Protein AF-A0A960RXA4-F1 (afdb_monomer)

Mean predicted aligned error: 12.66 Å

Structure (mmCIF, N/CA/C/O backbone):
data_AF-A0A960RXA4-F1
#
_entry.id   AF-A0A960RXA4-F1
#
loop_
_atom_site.group_PDB
_atom_site.id
_atom_site.type_symbol
_atom_site.label_atom_id
_atom_site.label_alt_id
_atom_site.label_comp_id
_atom_site.label_asym_id
_atom_site.label_entity_id
_atom_site.label_seq_id
_atom_site.pdbx_PDB_ins_code
_atom_site.Cartn_x
_atom_site.Cartn_y
_atom_site.Cartn_z
_atom_site.occupancy
_atom_site.B_iso_or_equiv
_atom_site.auth_seq_id
_atom_site.auth_comp_id
_atom_site.auth_asym_id
_atom_site.auth_atom_id
_atom_site.pdbx_PDB_model_num
ATOM 1 N N . MET A 1 1 ? 9.637 2.263 -38.085 1.00 44.25 1 MET A N 1
ATOM 2 C CA . MET A 1 1 ? 8.757 1.628 -37.076 1.00 44.25 1 MET A CA 1
ATOM 3 C C . MET A 1 1 ? 9.471 0.553 -36.230 1.00 44.25 1 MET A C 1
ATOM 5 O O . MET A 1 1 ? 8.813 -0.357 -35.762 1.00 44.25 1 MET A O 1
ATOM 9 N N . PHE A 1 2 ? 10.786 0.645 -35.962 1.00 44.25 2 PHE A N 1
ATOM 10 C CA . PHE A 1 2 ? 11.520 -0.397 -35.203 1.00 44.25 2 PHE A CA 1
ATOM 11 C C . PHE A 1 2 ? 12.153 0.087 -33.880 1.00 44.25 2 PHE A C 1
ATOM 13 O O . PHE A 1 2 ? 12.801 -0.691 -33.189 1.00 44.25 2 PHE A O 1
ATOM 20 N N . PHE A 1 3 ? 11.960 1.355 -33.499 1.00 48.78 3 PHE A N 1
ATOM 21 C CA . PHE A 1 3 ? 12.598 1.945 -32.310 1.00 48.78 3 PHE A CA 1
ATOM 22 C C . PHE A 1 3 ? 11.731 1.911 -31.037 1.00 48.78 3 PHE A C 1
ATOM 24 O O . PHE A 1 3 ? 12.267 2.047 -29.941 1.00 48.78 3 PHE A O 1
ATOM 31 N N . GLU A 1 4 ? 10.418 1.675 -31.148 1.00 53.00 4 GLU A N 1
ATOM 32 C CA . GLU A 1 4 ? 9.497 1.614 -29.993 1.00 53.00 4 GLU A CA 1
ATOM 33 C C . GLU A 1 4 ? 9.660 0.339 -29.149 1.00 53.00 4 GLU A C 1
ATOM 35 O O . GLU A 1 4 ? 9.217 0.275 -28.004 1.00 53.00 4 GLU A O 1
ATOM 40 N N . SER A 1 5 ? 10.332 -0.680 -29.682 1.00 58.47 5 SER A N 1
ATOM 41 C CA . SER A 1 5 ? 10.583 -1.956 -29.009 1.00 58.47 5 SER A CA 1
ATOM 42 C C . SER A 1 5 ? 11.975 -2.066 -28.378 1.00 58.47 5 SER A C 1
ATOM 44 O O . SER A 1 5 ? 12.268 -3.099 -27.775 1.00 58.47 5 SER A O 1
ATOM 46 N N . SER A 1 6 ? 12.826 -1.032 -28.484 1.00 71.81 6 SER A N 1
ATOM 47 C CA . SER A 1 6 ? 14.159 -1.048 -27.864 1.00 71.81 6 SER A CA 1
ATOM 48 C C . SER A 1 6 ? 14.044 -1.153 -26.331 1.00 71.81 6 SER A C 1
ATOM 50 O O . SER A 1 6 ? 13.244 -0.425 -25.730 1.00 71.81 6 SER A O 1
ATOM 52 N N . PRO A 1 7 ? 14.842 -2.012 -25.666 1.00 69.25 7 PRO A N 1
ATOM 53 C CA . PRO A 1 7 ? 14.868 -2.122 -24.205 1.00 69.25 7 PRO A CA 1
ATOM 54 C C . PRO A 1 7 ? 15.066 -0.774 -23.501 1.00 69.25 7 PRO A C 1
ATOM 56 O O . PRO A 1 7 ? 14.444 -0.510 -22.476 1.00 69.25 7 PRO A O 1
ATOM 59 N N . GLU A 1 8 ? 15.869 0.115 -24.085 1.00 75.06 8 GLU A N 1
ATOM 60 C CA . GLU A 1 8 ? 16.158 1.453 -23.556 1.00 75.06 8 GLU A CA 1
ATOM 61 C C . GLU A 1 8 ? 14.921 2.360 -23.557 1.00 75.06 8 GLU A C 1
ATOM 63 O O . GLU A 1 8 ? 14.697 3.132 -22.623 1.00 75.06 8 GLU A O 1
ATOM 68 N N . PHE A 1 9 ? 14.075 2.233 -24.582 1.00 77.00 9 PHE A N 1
ATOM 69 C CA . PHE A 1 9 ? 12.813 2.960 -24.667 1.00 77.00 9 PHE A CA 1
ATOM 70 C C . PHE A 1 9 ? 11.814 2.460 -23.616 1.00 77.00 9 PHE A C 1
ATOM 72 O O . PHE A 1 9 ? 11.187 3.269 -22.930 1.00 77.00 9 PHE A O 1
ATOM 79 N N . LYS A 1 10 ? 11.727 1.136 -23.415 1.00 76.38 10 LYS A N 1
ATOM 80 C CA . LYS A 1 10 ? 10.891 0.533 -22.362 1.00 76.38 10 LYS A CA 1
ATOM 81 C C . LYS A 1 10 ? 11.339 0.949 -20.959 1.00 76.38 10 LYS A C 1
ATOM 83 O O . LYS A 1 10 ? 10.491 1.260 -20.129 1.00 76.38 10 LYS A O 1
ATOM 88 N N . ILE A 1 11 ? 12.648 1.015 -20.706 1.00 79.19 11 ILE A N 1
ATOM 89 C CA . ILE A 1 11 ? 13.197 1.488 -19.424 1.00 79.19 11 ILE A CA 1
ATOM 90 C C . ILE A 1 11 ? 12.768 2.935 -19.164 1.00 79.19 11 ILE A C 1
ATOM 92 O O . ILE A 1 11 ? 12.184 3.212 -18.120 1.00 79.19 11 ILE A O 1
ATOM 96 N N . ARG A 1 12 ? 12.946 3.841 -20.136 1.00 81.00 12 ARG A N 1
ATOM 97 C CA . ARG A 1 12 ? 12.522 5.246 -19.993 1.00 81.00 12 ARG A CA 1
ATOM 98 C C . ARG A 1 12 ? 11.013 5.395 -19.782 1.00 81.00 12 ARG A C 1
ATOM 100 O O . ARG A 1 12 ? 10.582 6.233 -18.990 1.00 81.00 12 ARG A O 1
ATOM 107 N N . GLN A 1 13 ? 10.195 4.593 -20.468 1.00 81.44 13 GLN A N 1
ATOM 108 C CA . GLN A 1 13 ? 8.746 4.586 -20.244 1.00 81.44 13 GLN A CA 1
ATOM 109 C C . GLN A 1 13 ? 8.381 4.095 -18.839 1.00 81.44 13 GLN A C 1
ATOM 111 O O . GLN A 1 13 ? 7.514 4.690 -18.197 1.00 81.44 13 GLN A O 1
ATOM 116 N N . ASN A 1 14 ? 9.047 3.050 -18.348 1.00 81.38 14 ASN A N 1
ATOM 117 C CA . ASN A 1 14 ? 8.832 2.536 -16.999 1.00 81.38 14 ASN A CA 1
ATOM 118 C C . ASN A 1 14 ? 9.259 3.555 -15.938 1.00 81.38 14 ASN A C 1
ATOM 120 O O . ASN A 1 14 ? 8.500 3.798 -15.008 1.00 81.38 14 ASN A O 1
ATOM 124 N N . GLU A 1 15 ? 10.406 4.219 -16.100 1.00 83.06 15 GLU A N 1
ATOM 125 C CA . GLU A 1 15 ? 10.852 5.295 -15.202 1.00 83.06 15 GLU A CA 1
ATOM 126 C C . GLU A 1 15 ? 9.855 6.457 -15.149 1.00 83.06 15 GLU A C 1
ATOM 128 O O . GLU A 1 15 ? 9.553 6.979 -14.072 1.00 83.06 15 GLU A O 1
ATOM 133 N N . LYS A 1 16 ? 9.301 6.848 -16.304 1.00 85.06 16 LYS A N 1
ATOM 134 C CA . LYS A 1 16 ? 8.259 7.876 -16.373 1.00 85.06 16 LYS A CA 1
ATOM 135 C C . LYS A 1 16 ? 6.998 7.439 -15.622 1.00 85.06 16 LYS A C 1
ATOM 137 O O . LYS A 1 16 ? 6.520 8.188 -14.774 1.00 85.06 16 LYS A O 1
ATOM 142 N N . LYS A 1 17 ? 6.507 6.222 -15.873 1.00 84.50 17 LYS A N 1
ATOM 143 C CA . LYS A 1 17 ? 5.336 5.666 -15.175 1.00 84.50 17 LYS A CA 1
ATOM 144 C C . LYS A 1 17 ? 5.567 5.531 -13.672 1.00 84.50 17 LYS A C 1
ATOM 146 O O . LYS A 1 17 ?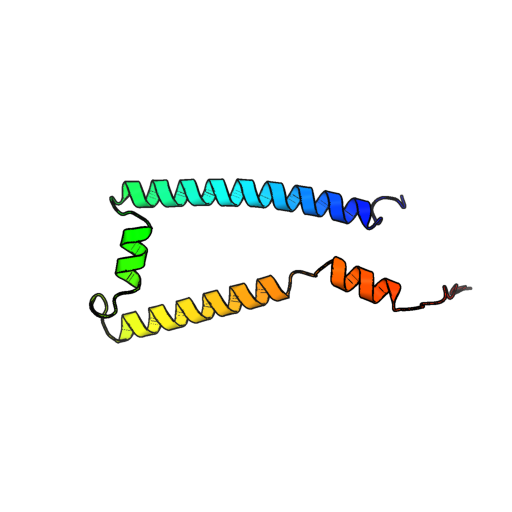 4.680 5.861 -12.899 1.00 84.50 17 LYS A O 1
ATOM 151 N N . LEU A 1 18 ? 6.754 5.104 -13.242 1.00 85.50 18 LEU A N 1
ATOM 152 C CA . LEU A 1 18 ? 7.116 5.029 -11.823 1.00 85.50 18 LEU A CA 1
ATOM 153 C C . LEU A 1 18 ? 7.065 6.406 -11.159 1.00 85.50 18 LEU A C 1
ATOM 155 O O . LEU A 1 18 ? 6.575 6.533 -10.039 1.00 85.50 18 LEU A O 1
ATOM 159 N N . ARG A 1 19 ? 7.529 7.451 -11.852 1.00 87.81 19 ARG A N 1
ATOM 160 C CA . ARG A 1 19 ? 7.443 8.827 -11.352 1.00 87.81 19 ARG A CA 1
ATOM 161 C C . ARG A 1 19 ? 5.994 9.300 -11.235 1.00 87.81 19 ARG A C 1
ATOM 163 O O . ARG A 1 19 ? 5.641 9.892 -10.221 1.00 87.81 19 ARG A O 1
ATOM 170 N N . GLU A 1 20 ? 5.167 9.027 -12.239 1.00 87.62 20 GLU A N 1
ATOM 171 C CA . GLU A 1 20 ? 3.733 9.352 -12.218 1.00 87.62 20 GLU A CA 1
ATOM 172 C C . GLU A 1 20 ? 3.008 8.621 -11.080 1.00 87.62 20 GLU A C 1
ATOM 174 O O . GLU A 1 20 ? 2.260 9.239 -10.323 1.00 87.62 20 GLU A O 1
ATOM 179 N N . LEU A 1 21 ? 3.283 7.325 -10.910 1.00 86.88 21 LEU A N 1
ATOM 180 C CA . LEU A 1 21 ? 2.743 6.520 -9.818 1.00 86.88 21 LEU A CA 1
ATOM 181 C C . LEU A 1 21 ? 3.174 7.059 -8.455 1.00 86.88 21 LEU A C 1
ATOM 183 O O . LEU A 1 21 ? 2.333 7.170 -7.572 1.00 86.88 21 LEU A O 1
ATOM 187 N N . ARG A 1 22 ? 4.439 7.465 -8.292 1.00 89.25 22 ARG A N 1
ATOM 188 C CA . ARG A 1 22 ? 4.925 8.069 -7.043 1.00 89.25 22 ARG A CA 1
ATOM 189 C C . ARG A 1 22 ? 4.155 9.342 -6.691 1.00 89.25 22 ARG A C 1
ATOM 191 O O . ARG A 1 22 ? 3.670 9.462 -5.576 1.00 89.25 22 ARG A O 1
ATOM 198 N N . VAL A 1 23 ? 3.981 10.252 -7.652 1.00 90.94 23 VAL A N 1
ATOM 199 C CA . VAL A 1 23 ? 3.206 11.487 -7.435 1.00 90.94 23 VAL A CA 1
ATOM 200 C C . VAL A 1 23 ? 1.755 11.170 -7.069 1.00 90.94 23 VAL A C 1
ATOM 202 O O . VAL A 1 23 ? 1.177 11.818 -6.199 1.00 90.94 23 VAL A O 1
ATOM 205 N N . ARG A 1 24 ? 1.160 10.156 -7.708 1.00 89.69 24 ARG A N 1
ATOM 206 C CA . ARG A 1 24 ? -0.204 9.724 -7.398 1.00 89.69 24 ARG A CA 1
ATOM 207 C C . ARG A 1 24 ? -0.320 9.132 -5.994 1.00 89.69 24 ARG A C 1
ATOM 209 O O . ARG A 1 24 ? -1.275 9.456 -5.299 1.00 89.69 24 ARG A O 1
ATOM 216 N N . VAL A 1 25 ? 0.639 8.308 -5.576 1.00 90.06 25 VAL A N 1
ATOM 217 C CA . VAL A 1 25 ? 0.707 7.767 -4.210 1.00 90.06 25 VAL A CA 1
ATOM 218 C C . VAL A 1 25 ? 0.822 8.900 -3.194 1.00 90.06 25 VAL A C 1
ATOM 220 O O . VAL A 1 25 ? 0.061 8.924 -2.235 1.00 90.06 25 VAL A O 1
ATOM 223 N N . ASP A 1 26 ? 1.682 9.889 -3.440 1.00 90.56 26 ASP A N 1
ATOM 224 C CA . ASP A 1 26 ? 1.822 11.044 -2.547 1.00 90.56 26 ASP A CA 1
ATOM 225 C C . ASP A 1 26 ? 0.528 11.875 -2.453 1.00 90.56 26 ASP A C 1
ATOM 227 O O . ASP A 1 26 ? 0.201 12.387 -1.383 1.00 90.56 26 ASP A O 1
ATOM 231 N N . SER A 1 27 ? -0.226 12.009 -3.552 1.00 91.44 27 SER A N 1
ATOM 232 C CA . SER A 1 27 ? -1.548 12.660 -3.542 1.00 91.44 27 SER A CA 1
ATOM 233 C C . SER A 1 27 ? -2.551 11.881 -2.698 1.00 91.44 27 SER A C 1
ATOM 235 O O . SER A 1 27 ? -3.204 12.462 -1.837 1.00 91.44 27 SER A O 1
ATOM 237 N N . LEU A 1 28 ? -2.635 10.564 -2.909 1.00 90.56 28 LEU A N 1
ATOM 238 C CA . LEU A 1 28 ? -3.538 9.695 -2.157 1.00 90.56 28 LEU A CA 1
ATOM 239 C C . LEU A 1 28 ? -3.208 9.707 -0.663 1.00 90.56 28 LEU A C 1
ATOM 241 O O . LEU A 1 28 ? -4.118 9.801 0.150 1.00 90.56 28 LEU A O 1
ATOM 245 N N . ASN A 1 29 ? -1.925 9.693 -0.296 1.00 88.31 29 ASN A N 1
ATOM 246 C CA . ASN A 1 29 ? -1.508 9.797 1.102 1.00 88.31 29 ASN A CA 1
ATOM 247 C C . ASN A 1 29 ? -1.984 11.112 1.732 1.00 88.31 29 ASN A C 1
ATOM 249 O O . ASN A 1 29 ? -2.541 11.098 2.822 1.00 88.31 29 ASN A O 1
ATOM 253 N N . LYS A 1 30 ? -1.863 12.240 1.022 1.00 89.56 30 LYS A N 1
ATOM 254 C CA . LYS A 1 30 ? -2.383 13.531 1.505 1.00 89.56 30 LYS A CA 1
ATOM 255 C C . LYS A 1 30 ? -3.903 13.548 1.641 1.00 89.56 30 LYS A C 1
ATOM 257 O O . LYS A 1 30 ? -4.419 14.166 2.566 1.00 89.56 30 LYS A O 1
ATOM 262 N N . GLU A 1 31 ? -4.619 12.911 0.718 1.00 90.12 31 GLU A N 1
ATOM 263 C CA . GLU A 1 31 ? -6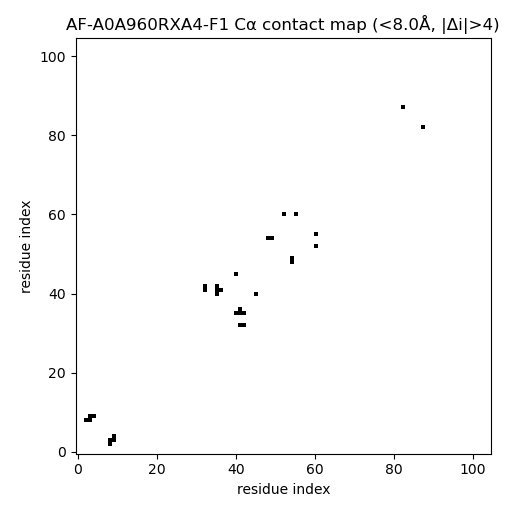.078 12.781 0.788 1.00 90.12 31 GLU A CA 1
ATOM 264 C C . GLU A 1 31 ? -6.498 11.934 1.995 1.00 90.12 31 GLU A C 1
ATOM 266 O O . GLU A 1 31 ? -7.399 12.331 2.734 1.00 90.12 31 GLU A O 1
ATOM 271 N N . VAL A 1 32 ? -5.804 10.817 2.238 1.00 87.81 32 VAL A N 1
ATOM 272 C CA . VAL A 1 32 ? -6.007 9.961 3.413 1.00 87.81 32 VAL A CA 1
ATOM 273 C C . VAL A 1 32 ? -5.714 10.731 4.697 1.00 87.81 32 VAL A C 1
ATOM 275 O O . VAL A 1 32 ? -6.559 10.757 5.587 1.00 87.81 32 VAL A O 1
ATOM 278 N N . ASP A 1 33 ? -4.577 11.418 4.784 1.00 87.06 33 ASP A N 1
ATOM 279 C CA . ASP A 1 33 ? -4.212 12.209 5.962 1.00 87.06 33 ASP A CA 1
ATOM 280 C C . ASP A 1 33 ? -5.214 13.341 6.216 1.00 87.06 33 ASP A C 1
ATOM 282 O O . ASP A 1 33 ? -5.605 13.589 7.358 1.00 87.06 33 ASP A O 1
ATOM 286 N N . GLY A 1 34 ? -5.685 14.011 5.159 1.00 87.25 34 GLY A N 1
ATOM 287 C CA . GLY A 1 34 ? -6.723 15.036 5.254 1.00 87.25 34 GLY A CA 1
ATOM 288 C C . GLY A 1 34 ? -8.056 14.473 5.749 1.00 87.25 34 GLY A C 1
ATOM 289 O O . GLY A 1 34 ? -8.703 15.075 6.608 1.00 87.25 34 GLY A O 1
ATOM 290 N N . PHE A 1 35 ? -8.444 13.293 5.265 1.00 88.31 35 PHE A N 1
ATOM 291 C CA . PHE A 1 35 ? -9.639 12.591 5.722 1.00 88.31 35 PHE A CA 1
ATOM 292 C C . PHE A 1 35 ? -9.527 12.164 7.191 1.00 88.31 35 PHE A C 1
ATOM 294 O O . PHE A 1 35 ? -10.427 12.444 7.981 1.00 88.31 35 PHE A O 1
ATOM 301 N N . LEU A 1 36 ? -8.404 11.569 7.593 1.00 86.62 36 LEU A N 1
ATOM 302 C CA . LEU A 1 36 ? -8.149 11.180 8.982 1.00 86.62 36 LEU A CA 1
ATOM 303 C C . LEU A 1 36 ? -8.143 12.397 9.917 1.00 86.62 36 LEU A C 1
ATOM 305 O O . LEU A 1 36 ? -8.817 12.395 10.947 1.00 86.62 36 LEU A O 1
ATOM 309 N N . THR A 1 37 ? -7.500 13.489 9.496 1.00 87.50 37 THR A N 1
ATOM 310 C CA . THR A 1 37 ? -7.512 14.760 10.233 1.00 87.50 37 THR A CA 1
ATOM 311 C C . THR A 1 37 ? -8.934 15.306 10.384 1.00 87.50 37 THR A C 1
ATOM 313 O O . THR A 1 37 ? -9.282 15.809 11.451 1.00 87.50 37 THR A O 1
ATOM 316 N N . SER A 1 38 ? -9.788 15.171 9.360 1.00 88.25 38 SER A N 1
ATOM 317 C CA . SER A 1 38 ? -11.200 15.579 9.442 1.00 88.25 38 SER A CA 1
ATOM 318 C C . SER A 1 38 ? -12.013 14.756 10.448 1.00 88.25 38 SER A C 1
ATOM 320 O O . SER A 1 38 ? -12.953 15.275 11.045 1.00 88.25 38 SER A O 1
ATOM 322 N N . LEU A 1 39 ? -11.616 13.502 10.681 1.00 86.31 39 LEU A N 1
ATOM 323 C CA . LEU A 1 39 ? -12.175 12.632 11.717 1.00 86.31 39 LEU A CA 1
ATOM 324 C C . LEU A 1 39 ? -11.538 12.865 13.097 1.00 86.31 39 LEU A C 1
ATOM 326 O O . LEU A 1 39 ? -11.969 12.258 14.075 1.00 86.31 39 LEU A O 1
ATOM 330 N N . GLY A 1 40 ? -10.536 13.745 13.194 1.00 86.81 40 GLY A N 1
ATOM 331 C CA . GLY A 1 40 ? -9.818 14.040 14.433 1.00 86.81 40 GLY A CA 1
ATOM 332 C C . GLY A 1 40 ? -8.864 12.930 14.879 1.00 86.81 40 GLY A C 1
ATOM 333 O O . GLY A 1 40 ? -8.530 12.869 16.059 1.00 86.81 40 GLY A O 1
ATOM 334 N N . VAL A 1 41 ? -8.441 12.054 13.962 1.00 86.88 41 VAL A N 1
ATOM 335 C CA . VAL A 1 41 ? -7.580 10.898 14.256 1.00 86.88 41 VAL A CA 1
ATOM 336 C C . VAL A 1 41 ? -6.317 10.968 13.399 1.00 86.88 41 VAL A C 1
ATOM 338 O O . VAL A 1 41 ? -6.383 11.338 12.230 1.00 86.88 41 VAL A O 1
ATOM 341 N N . SER A 1 42 ? -5.154 10.611 13.948 1.00 85.44 42 SER A N 1
ATOM 342 C CA . SER A 1 42 ? -3.930 10.435 13.151 1.00 85.44 42 SER A CA 1
ATOM 343 C C . SER A 1 42 ? -3.782 8.993 12.650 1.00 85.44 42 SER A C 1
ATOM 345 O O . SER A 1 42 ? -4.305 8.056 13.255 1.00 85.44 42 SER A O 1
ATOM 347 N N . SER A 1 43 ? -3.037 8.774 11.561 1.00 80.44 43 SER A N 1
ATOM 348 C CA . SER A 1 43 ? -2.802 7.407 11.064 1.00 80.44 43 SER A CA 1
ATOM 349 C C . SER A 1 43 ? -2.057 6.535 12.086 1.00 80.44 43 SER A C 1
ATOM 351 O O . SER A 1 43 ? -2.354 5.348 12.220 1.00 80.44 43 SER A O 1
ATOM 353 N N . GLU A 1 44 ? -1.160 7.131 12.874 1.00 82.56 44 GLU A N 1
ATOM 354 C CA . GLU A 1 44 ? -0.441 6.470 13.969 1.00 82.56 44 GLU A CA 1
ATOM 355 C C . GLU A 1 44 ? -1.396 6.001 15.073 1.00 82.56 44 GLU A C 1
ATOM 357 O O . GLU A 1 44 ? -1.303 4.866 15.537 1.00 82.56 44 GLU A O 1
ATOM 362 N N . GLN A 1 45 ? -2.359 6.845 15.457 1.00 82.50 45 GLN A N 1
ATOM 363 C CA . GLN A 1 45 ? -3.385 6.492 16.440 1.00 82.50 45 GLN A CA 1
ATOM 364 C C . GLN A 1 45 ? -4.283 5.366 15.934 1.00 82.50 45 GLN A C 1
ATOM 366 O O . GLN A 1 45 ? -4.612 4.454 16.689 1.00 82.50 45 GLN A O 1
ATOM 371 N N . LEU A 1 46 ? -4.655 5.412 14.654 1.00 83.56 46 LEU A N 1
ATOM 372 C CA . LEU A 1 46 ? -5.480 4.377 14.041 1.00 83.56 46 LEU A CA 1
ATOM 373 C C . LEU A 1 46 ? -4.729 3.041 13.975 1.00 83.56 46 LEU A C 1
ATOM 375 O O . LEU A 1 46 ? -5.297 2.000 14.287 1.00 83.56 46 LEU A O 1
ATOM 379 N N . THR A 1 47 ? -3.436 3.078 13.650 1.00 84.69 47 THR A N 1
ATOM 380 C CA . THR A 1 47 ? -2.571 1.890 13.633 1.00 84.69 47 THR A CA 1
ATOM 381 C C . THR A 1 47 ? -2.462 1.280 15.029 1.00 84.69 47 THR A C 1
ATOM 383 O O . THR A 1 47 ? -2.754 0.101 15.205 1.00 84.69 47 THR A O 1
ATOM 386 N N . ALA A 1 48 ? -2.158 2.094 16.044 1.00 84.44 48 ALA A N 1
ATOM 387 C CA . ALA A 1 48 ? -2.083 1.633 17.430 1.00 84.44 48 ALA A CA 1
ATOM 388 C C . ALA A 1 48 ? -3.422 1.064 17.939 1.00 84.44 48 ALA A C 1
ATOM 390 O O . ALA A 1 48 ? -3.443 0.103 18.708 1.00 84.44 48 ALA A O 1
ATOM 391 N N . TYR A 1 49 ? -4.547 1.633 17.496 1.00 86.56 49 TYR A N 1
ATOM 392 C CA . TYR A 1 49 ? -5.878 1.134 17.832 1.00 86.56 49 TYR A CA 1
ATOM 393 C C . TYR A 1 49 ? -6.156 -0.238 17.207 1.00 86.56 49 TYR A C 1
ATOM 395 O O . TYR A 1 49 ? -6.650 -1.130 17.895 1.00 86.56 49 TYR A O 1
ATOM 403 N N . VAL A 1 50 ? -5.812 -0.415 15.928 1.00 84.75 50 VAL A N 1
ATOM 404 C CA . VAL A 1 50 ? -6.009 -1.665 15.174 1.00 84.75 50 VAL A CA 1
ATOM 405 C C . VAL A 1 50 ? -5.069 -2.777 15.647 1.00 84.75 50 VAL A C 1
ATOM 407 O O . VAL A 1 50 ? -5.419 -3.947 15.556 1.00 84.75 50 VAL A O 1
ATOM 410 N N . GLU A 1 51 ? -3.890 -2.449 16.175 1.00 85.56 51 GLU A N 1
ATOM 411 C CA . GLU A 1 51 ? -2.942 -3.442 16.697 1.00 85.56 51 GLU A CA 1
ATOM 412 C C . GLU A 1 51 ? -3.309 -3.973 18.087 1.00 85.56 51 GLU A C 1
ATOM 414 O O . GLU A 1 51 ? -2.845 -5.047 18.478 1.00 85.56 51 GLU A O 1
ATOM 419 N N . ASN A 1 52 ? -4.158 -3.265 18.834 1.00 88.38 52 ASN A N 1
ATOM 420 C CA . ASN A 1 52 ? -4.568 -3.705 20.158 1.00 88.38 52 ASN A CA 1
ATOM 421 C C . ASN A 1 52 ? -5.797 -4.625 20.089 1.00 88.38 52 ASN A C 1
ATOM 423 O O . ASN A 1 52 ? -6.916 -4.198 19.802 1.00 88.38 52 ASN A O 1
ATOM 427 N N . ARG A 1 53 ? -5.579 -5.896 20.436 1.00 84.69 53 ARG A N 1
ATOM 428 C CA . ARG A 1 53 ? -6.605 -6.942 20.509 1.00 84.69 53 ARG A CA 1
ATOM 429 C C . ARG A 1 53 ? -7.787 -6.586 21.409 1.00 84.69 53 ARG A C 1
ATOM 431 O O . ARG A 1 53 ? -8.913 -6.968 21.102 1.00 84.69 53 ARG A O 1
ATOM 438 N N . GLU A 1 54 ? -7.526 -5.897 22.516 1.00 89.19 54 GLU A N 1
ATOM 439 C CA . GLU A 1 54 ? -8.527 -5.601 23.549 1.00 89.19 54 GLU A CA 1
ATOM 440 C C . GLU A 1 54 ? -9.613 -4.632 23.064 1.00 89.19 54 GLU A C 1
ATOM 442 O O . GLU A 1 54 ? -10.673 -4.534 23.677 1.00 89.19 54 GLU A O 1
ATOM 447 N N . ASN A 1 55 ? -9.378 -3.947 21.942 1.00 87.62 55 ASN A N 1
ATOM 448 C CA . ASN A 1 55 ? -10.334 -3.019 21.345 1.00 87.62 55 ASN A CA 1
ATOM 449 C C . ASN A 1 55 ? -11.450 -3.713 20.547 1.00 87.62 55 ASN 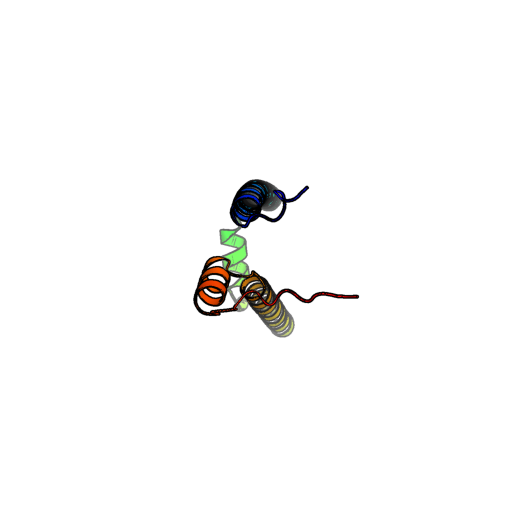A C 1
ATOM 451 O O . ASN A 1 55 ? -12.384 -3.039 20.113 1.00 87.62 55 ASN A O 1
ATOM 455 N N . PHE A 1 56 ? -11.352 -5.026 20.317 1.00 90.38 56 PHE A N 1
ATOM 456 C CA . PHE A 1 56 ? -12.242 -5.756 19.418 1.00 90.38 56 PHE A CA 1
ATOM 457 C C . PHE A 1 56 ? -12.760 -7.045 20.048 1.00 90.38 56 PHE A C 1
ATOM 459 O O . PHE A 1 56 ? -12.024 -7.771 20.716 1.00 90.38 56 PHE A O 1
ATOM 466 N N . ASP A 1 57 ? -14.007 -7.381 19.730 1.00 91.81 57 ASP A N 1
ATOM 467 C CA . ASP A 1 57 ? -14.583 -8.689 20.031 1.00 91.81 57 ASP A CA 1
ATOM 468 C C . ASP A 1 57 ? -13.874 -9.802 19.247 1.00 91.81 57 ASP A C 1
ATOM 470 O O . ASP A 1 57 ? -13.234 -9.557 18.218 1.00 91.81 57 ASP A O 1
ATOM 474 N N . ASP A 1 58 ? -14.002 -11.046 19.713 1.00 89.94 58 ASP A N 1
ATOM 475 C CA . ASP A 1 58 ? -13.255 -12.174 19.154 1.00 89.94 58 ASP A CA 1
ATOM 476 C C . ASP A 1 58 ? -13.476 -12.395 17.661 1.00 89.94 58 ASP A C 1
ATOM 478 O O . ASP A 1 58 ? -12.508 -12.516 16.908 1.00 89.94 58 ASP A O 1
ATOM 482 N N . GLU A 1 59 ? -14.733 -12.344 17.236 1.00 92.69 59 GLU A N 1
ATOM 483 C CA . GLU A 1 59 ? -15.128 -12.497 15.838 1.00 92.69 59 GLU A CA 1
ATOM 484 C C . GLU A 1 59 ? -14.605 -11.349 14.958 1.00 92.69 59 GLU A C 1
ATOM 486 O O . GLU A 1 59 ? -14.170 -11.556 13.823 1.00 92.69 59 GLU A O 1
ATOM 491 N N . THR A 1 60 ? -14.632 -10.121 15.477 1.00 88.12 60 THR A N 1
ATOM 492 C CA . THR A 1 60 ? -14.194 -8.928 14.742 1.00 88.12 60 THR A CA 1
ATOM 493 C C . THR A 1 60 ? -12.682 -8.931 14.556 1.00 88.12 60 THR A C 1
ATOM 495 O O . THR A 1 60 ? -12.188 -8.611 13.475 1.00 88.12 60 THR A O 1
ATOM 498 N N . TRP A 1 61 ? -11.941 -9.344 15.584 1.00 91.25 61 TRP A N 1
ATOM 499 C CA . TRP A 1 61 ? -10.493 -9.479 15.501 1.00 91.25 61 TRP A CA 1
ATOM 500 C C . TRP A 1 61 ? -10.060 -10.546 14.500 1.00 91.25 61 TRP A C 1
ATOM 502 O O . TRP A 1 61 ? -9.147 -10.314 13.711 1.00 91.25 61 TRP A O 1
ATOM 512 N N . GLU A 1 62 ? -10.717 -11.705 14.512 1.00 91.50 62 GLU A N 1
ATOM 513 C CA . GLU A 1 62 ? -10.404 -12.789 13.582 1.00 91.50 62 GLU A CA 1
ATOM 514 C C . GLU A 1 62 ? -10.606 -12.343 12.127 1.00 91.50 62 GLU A C 1
ATOM 516 O O . GLU A 1 62 ? -9.719 -12.530 11.295 1.00 91.50 62 GLU A O 1
ATOM 521 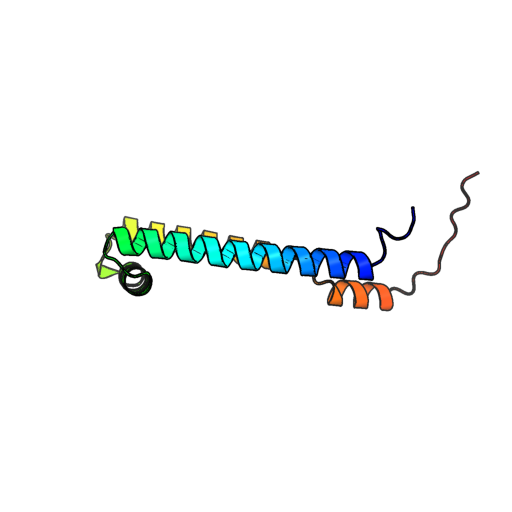N N . LYS A 1 63 ? -11.709 -11.637 11.839 1.00 91.75 63 LYS A N 1
ATOM 522 C CA . LYS A 1 63 ? -11.951 -11.040 10.515 1.00 91.75 63 LYS A CA 1
ATOM 523 C C . LYS A 1 63 ? -10.890 -10.010 10.131 1.00 91.75 63 LYS A C 1
ATOM 525 O O . LYS A 1 63 ? -10.452 -9.993 8.984 1.00 91.75 63 LYS A O 1
ATOM 530 N N . LEU A 1 64 ? -10.462 -9.160 11.066 1.00 89.25 64 LEU A N 1
ATOM 531 C CA . LEU A 1 64 ? -9.404 -8.177 10.812 1.00 89.25 64 LEU A CA 1
ATOM 532 C C . LEU A 1 64 ? -8.072 -8.848 10.454 1.00 89.25 64 LEU A C 1
ATOM 534 O O . LEU A 1 64 ? -7.388 -8.395 9.536 1.00 89.25 64 LEU A O 1
ATOM 538 N N . GLN A 1 65 ? -7.713 -9.932 11.144 1.00 90.81 65 GLN A N 1
ATOM 539 C CA . GLN A 1 65 ? -6.496 -10.686 10.842 1.00 90.81 65 GLN A CA 1
ATOM 540 C C . GLN A 1 65 ? -6.582 -11.414 9.496 1.00 90.81 65 GLN A C 1
ATOM 542 O O . GLN A 1 65 ? -5.613 -11.391 8.739 1.00 90.81 65 GLN A O 1
ATOM 547 N N . ASP A 1 66 ? -7.735 -11.999 9.164 1.00 92.50 66 ASP A N 1
ATOM 548 C CA . ASP A 1 66 ? -7.962 -12.646 7.865 1.00 92.50 66 ASP A CA 1
ATOM 549 C C . ASP A 1 66 ? -7.844 -11.641 6.704 1.00 92.50 66 ASP A C 1
ATOM 551 O O . ASP A 1 66 ? -7.125 -11.873 5.730 1.00 92.50 66 ASP A O 1
ATOM 555 N N . GLU A 1 67 ? -8.468 -10.467 6.825 1.00 90.50 67 GLU A N 1
ATOM 556 C CA . GLU A 1 67 ? -8.353 -9.410 5.814 1.00 90.50 67 GLU A CA 1
ATOM 557 C C . GLU A 1 67 ? -6.922 -8.874 5.689 1.00 90.50 67 GLU A C 1
ATOM 559 O O . GLU A 1 67 ? -6.429 -8.683 4.572 1.00 90.50 67 GLU A O 1
ATOM 564 N N . ARG A 1 68 ? -6.207 -8.704 6.809 1.00 89.56 68 ARG A N 1
ATOM 565 C CA . ARG A 1 68 ? -4.781 -8.349 6.790 1.00 89.56 68 ARG A CA 1
ATOM 566 C C . ARG A 1 68 ? -3.967 -9.385 6.016 1.00 89.56 68 ARG A C 1
ATOM 568 O O . ARG A 1 68 ? -3.196 -9.020 5.131 1.00 89.56 68 ARG A O 1
ATOM 575 N N . GLN A 1 69 ? -4.176 -10.668 6.298 1.00 92.31 69 GLN A N 1
ATOM 576 C CA . GLN A 1 69 ? -3.453 -11.747 5.634 1.00 92.31 69 GLN A CA 1
ATOM 577 C C . GLN A 1 69 ? -3.743 -11.792 4.127 1.00 92.31 69 GLN A C 1
ATOM 579 O O . GLN A 1 69 ? -2.823 -11.985 3.329 1.00 92.31 69 GLN A O 1
ATOM 584 N N . LYS A 1 70 ? -4.997 -11.570 3.711 1.00 92.06 70 LYS A N 1
ATOM 585 C CA . LYS A 1 70 ? -5.365 -11.474 2.287 1.00 92.06 70 LYS A CA 1
ATOM 586 C C . LYS A 1 70 ? -4.671 -10.308 1.593 1.00 92.06 70 LYS A C 1
ATOM 588 O O . LYS A 1 70 ? -4.212 -10.467 0.460 1.00 92.06 70 LYS A O 1
ATOM 593 N N . LEU A 1 71 ? -4.594 -9.151 2.248 1.00 88.62 71 LEU A N 1
ATOM 594 C CA . LEU A 1 71 ? -3.914 -7.977 1.704 1.00 88.62 71 LEU A CA 1
ATOM 595 C C . LEU A 1 71 ? -2.411 -8.210 1.566 1.00 88.62 71 LEU A C 1
ATOM 597 O O . LEU A 1 71 ? -1.863 -7.931 0.501 1.00 88.62 71 LEU A O 1
ATOM 601 N N . ASP A 1 72 ? -1.768 -8.789 2.579 1.00 90.12 72 ASP A N 1
ATOM 602 C CA . ASP A 1 72 ? -0.340 -9.118 2.534 1.00 90.12 72 ASP A CA 1
ATOM 603 C 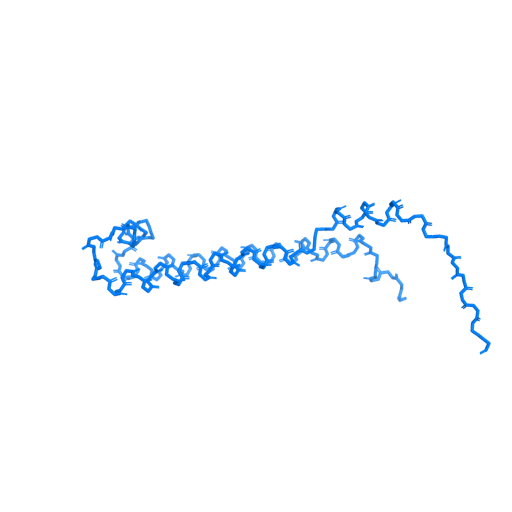C . ASP A 1 72 ? -0.038 -10.147 1.432 1.00 90.12 72 ASP A C 1
ATOM 605 O O . ASP A 1 72 ? 0.911 -9.987 0.657 1.00 90.12 72 ASP A O 1
ATOM 609 N N . ALA A 1 73 ? -0.877 -11.179 1.293 1.00 88.75 73 ALA A N 1
ATOM 610 C CA . ALA A 1 73 ? -0.742 -12.174 0.232 1.00 88.75 73 ALA A CA 1
ATOM 611 C C . ALA A 1 73 ? -0.918 -11.554 -1.162 1.00 88.75 73 ALA A C 1
ATOM 613 O O . ALA A 1 73 ? -0.130 -11.830 -2.069 1.00 88.75 73 ALA A O 1
ATOM 614 N N . LYS A 1 74 ? -1.916 -10.679 -1.332 1.00 89.19 74 LYS A N 1
ATOM 615 C CA . LYS A 1 74 ? -2.140 -9.955 -2.586 1.00 89.19 74 LYS A CA 1
ATOM 616 C C . LYS A 1 74 ? -0.967 -9.035 -2.918 1.00 89.19 74 LYS A C 1
ATOM 618 O O . LYS A 1 74 ? -0.509 -9.044 -4.055 1.00 89.19 74 LYS A O 1
ATOM 623 N N . LEU A 1 75 ? -0.459 -8.288 -1.938 1.00 84.75 75 LEU A N 1
ATOM 624 C CA . LEU A 1 75 ? 0.705 -7.423 -2.110 1.00 84.75 75 LEU A CA 1
ATOM 625 C C . LEU A 1 75 ? 1.930 -8.234 -2.540 1.00 84.75 75 LEU A C 1
ATOM 627 O O . LEU A 1 75 ? 2.608 -7.863 -3.492 1.00 84.75 75 LEU A O 1
ATOM 631 N N . THR A 1 76 ? 2.185 -9.360 -1.876 1.00 87.19 76 THR A N 1
ATOM 632 C CA . THR A 1 76 ? 3.306 -10.249 -2.207 1.00 87.19 76 THR A CA 1
ATOM 633 C C . THR A 1 76 ? 3.184 -10.778 -3.634 1.00 87.19 76 THR A C 1
ATOM 635 O O . THR A 1 76 ? 4.129 -10.668 -4.410 1.00 87.19 76 THR A O 1
ATOM 638 N N . PHE A 1 77 ? 2.002 -11.269 -4.015 1.00 86.44 77 PHE A N 1
ATOM 639 C CA . PHE A 1 77 ? 1.738 -11.743 -5.372 1.00 86.44 77 PHE A CA 1
ATOM 640 C C . PHE A 1 77 ? 1.933 -10.639 -6.418 1.00 86.44 77 PHE A C 1
ATOM 642 O O . PHE A 1 77 ? 2.577 -10.856 -7.444 1.00 86.44 77 PHE A O 1
ATOM 649 N N . GLU A 1 78 ? 1.408 -9.439 -6.162 1.00 81.25 78 GLU A N 1
ATOM 650 C CA . GLU A 1 78 ? 1.568 -8.307 -7.070 1.00 81.25 78 GLU A CA 1
ATOM 651 C C . GLU A 1 78 ? 3.043 -7.913 -7.204 1.00 81.25 78 GLU A C 1
ATOM 653 O O . GLU A 1 78 ? 3.511 -7.739 -8.328 1.00 81.25 78 GLU A O 1
ATOM 658 N N . LEU A 1 79 ? 3.803 -7.862 -6.107 1.00 80.75 79 LEU A N 1
ATOM 659 C CA . LEU A 1 79 ? 5.239 -7.568 -6.127 1.00 80.75 79 LEU A CA 1
ATOM 660 C C . LEU A 1 79 ? 6.045 -8.628 -6.887 1.00 80.75 79 LEU A C 1
ATOM 662 O O . LEU A 1 79 ? 6.928 -8.275 -7.667 1.00 80.75 79 LEU A O 1
ATOM 666 N N . GLU A 1 80 ? 5.732 -9.911 -6.709 1.00 80.50 80 GLU A N 1
ATOM 667 C CA . GLU A 1 80 ? 6.368 -11.008 -7.447 1.00 80.50 80 GLU A CA 1
ATOM 668 C C . GLU A 1 80 ? 6.006 -11.001 -8.937 1.00 80.50 80 GLU A C 1
ATOM 670 O O . GLU A 1 80 ? 6.828 -11.363 -9.782 1.00 80.50 80 GLU A O 1
ATOM 675 N N . SER A 1 81 ? 4.797 -10.546 -9.277 1.00 74.94 81 SER A N 1
ATOM 676 C CA . SER A 1 81 ? 4.340 -10.419 -10.663 1.00 74.94 81 SER A CA 1
ATOM 677 C C . SER A 1 81 ? 5.024 -9.276 -11.428 1.00 74.94 81 SER A C 1
ATOM 679 O O . SER A 1 81 ? 5.005 -9.253 -12.664 1.00 74.94 81 SER A O 1
ATOM 681 N N . VAL A 1 82 ? 5.676 -8.339 -10.726 1.00 74.88 82 VAL A N 1
ATOM 682 C CA . VAL A 1 82 ? 6.476 -7.290 -11.363 1.00 74.88 82 VAL A CA 1
ATOM 683 C C . VAL A 1 82 ? 7.761 -7.904 -11.924 1.00 74.88 82 VAL A C 1
ATOM 685 O O . VAL A 1 82 ? 8.724 -8.182 -11.214 1.00 74.88 82 VAL A O 1
ATOM 688 N N . SER A 1 83 ? 7.790 -8.080 -13.247 1.00 66.12 83 SER A N 1
ATOM 689 C CA . SER A 1 83 ? 8.962 -8.546 -13.997 1.00 66.12 83 SER A CA 1
ATOM 690 C C . SER A 1 83 ? 10.205 -7.701 -13.695 1.00 66.12 83 SER A C 1
ATOM 692 O O . SER A 1 83 ? 10.293 -6.552 -14.130 1.00 66.12 83 SER A O 1
ATOM 694 N N . ASP A 1 84 ? 11.215 -8.307 -13.067 1.00 68.94 84 ASP A N 1
ATOM 695 C CA . ASP A 1 84 ? 12.538 -7.708 -12.880 1.00 68.94 84 ASP A CA 1
ATOM 696 C C . ASP A 1 84 ? 13.286 -7.623 -14.235 1.00 68.94 84 ASP A C 1
ATOM 698 O O . ASP A 1 84 ? 13.703 -8.650 -14.800 1.00 68.94 84 ASP A O 1
ATOM 702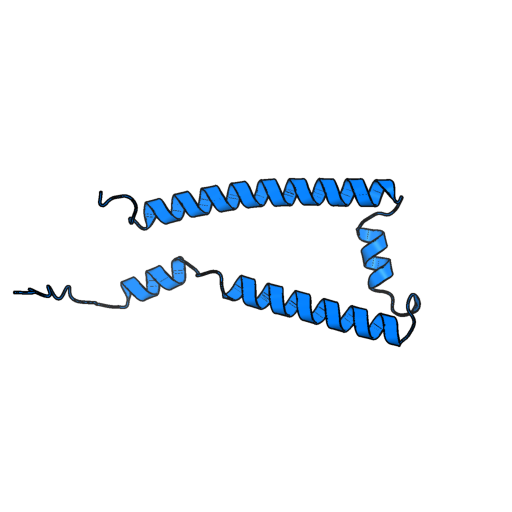 N N . PRO A 1 85 ? 13.493 -6.410 -14.788 1.00 67.50 85 PRO A N 1
ATOM 703 C CA . PRO A 1 85 ? 14.158 -6.235 -16.076 1.00 67.50 85 PRO A CA 1
ATOM 704 C C . PRO A 1 85 ? 15.621 -6.690 -16.040 1.00 67.50 85 PRO A C 1
ATOM 706 O O . PRO A 1 85 ? 16.163 -7.091 -17.069 1.00 67.50 85 PRO A O 1
ATOM 709 N N . THR A 1 86 ? 16.269 -6.653 -14.871 1.00 68.19 86 TH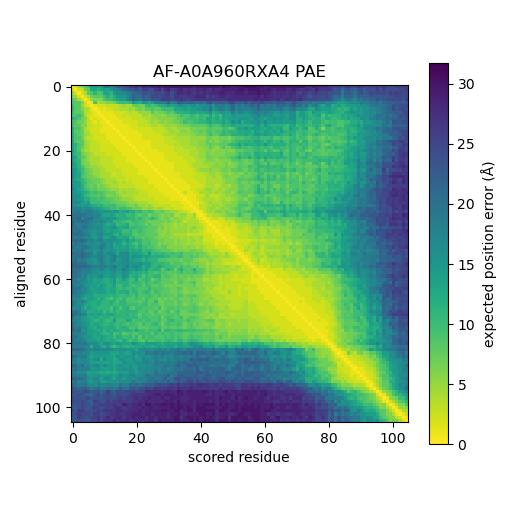R A N 1
ATOM 710 C CA . THR A 1 86 ? 17.682 -7.023 -14.714 1.00 68.19 86 THR A CA 1
ATOM 711 C C . THR A 1 86 ? 17.870 -8.536 -14.751 1.00 68.19 86 THR A C 1
ATOM 713 O O . THR A 1 86 ? 18.788 -9.022 -15.418 1.00 68.19 86 THR A O 1
ATOM 716 N N . LYS A 1 87 ? 16.956 -9.294 -14.128 1.00 66.88 87 LYS A N 1
ATOM 717 C CA . LYS A 1 87 ? 16.902 -10.761 -14.246 1.00 66.88 87 LYS A CA 1
ATOM 718 C C . LYS A 1 87 ? 16.592 -11.185 -15.677 1.00 66.88 87 LYS A C 1
ATOM 720 O O . LYS A 1 87 ? 17.252 -12.074 -16.205 1.00 66.88 87 LYS A O 1
ATOM 725 N N . THR A 1 88 ? 15.659 -10.494 -16.330 1.00 65.31 88 THR A N 1
ATOM 726 C CA . THR A 1 88 ? 15.293 -10.765 -17.728 1.00 65.31 88 THR A CA 1
ATOM 727 C C . THR A 1 88 ? 16.461 -10.492 -18.681 1.00 65.31 88 THR A C 1
ATOM 729 O O . THR A 1 88 ? 16.741 -11.308 -19.555 1.00 65.31 88 THR A O 1
ATOM 732 N N . LYS A 1 89 ? 17.205 -9.393 -18.486 1.00 65.88 89 LYS A N 1
ATOM 733 C CA . LYS A 1 89 ? 18.397 -9.068 -19.285 1.00 65.88 89 LYS A CA 1
ATOM 734 C C . LYS A 1 89 ? 19.503 -10.117 -19.121 1.00 65.88 89 LYS A C 1
ATOM 736 O O . LYS A 1 89 ? 20.021 -10.596 -20.121 1.00 65.88 89 LYS A O 1
ATOM 741 N N . LYS A 1 90 ? 19.793 -10.545 -17.885 1.00 67.62 90 LYS A N 1
ATOM 742 C CA . LYS A 1 90 ? 20.764 -11.621 -17.611 1.00 67.62 90 LYS A CA 1
ATOM 743 C C . LYS A 1 90 ? 20.347 -12.962 -18.221 1.00 67.62 90 LYS A C 1
ATOM 745 O O . LYS A 1 90 ? 21.194 -13.680 -18.744 1.00 67.62 90 LYS A O 1
ATOM 750 N N . ALA A 1 91 ? 19.057 -13.298 -18.180 1.00 66.50 91 ALA A N 1
ATOM 751 C CA . ALA A 1 91 ? 18.530 -14.499 -18.828 1.00 66.50 91 ALA A CA 1
ATOM 752 C C . ALA A 1 91 ? 18.697 -14.439 -20.358 1.00 66.50 91 ALA A C 1
ATOM 754 O O . ALA A 1 91 ? 19.123 -15.412 -20.967 1.00 66.50 91 ALA A O 1
ATOM 755 N N . TYR A 1 92 ? 18.443 -13.284 -20.980 1.00 65.12 92 TYR A N 1
ATOM 756 C CA . TYR A 1 92 ? 18.679 -13.083 -22.415 1.00 65.12 92 TYR A CA 1
ATOM 757 C C . TYR A 1 92 ? 20.166 -13.114 -22.801 1.00 65.12 92 TYR A C 1
ATOM 759 O O . TYR A 1 92 ? 20.498 -13.642 -23.852 1.00 65.12 92 TYR A O 1
ATOM 767 N N . GLU A 1 93 ? 21.063 -12.578 -21.968 1.00 67.81 93 GLU A N 1
ATOM 768 C CA . GLU A 1 93 ? 22.518 -12.617 -22.202 1.00 67.81 93 GLU A CA 1
ATOM 769 C C . GLU A 1 93 ? 23.107 -14.030 -22.042 1.00 67.81 93 GLU A C 1
ATOM 771 O O . GLU A 1 93 ? 24.102 -14.363 -22.682 1.00 67.81 93 GLU A O 1
ATOM 776 N N . THR A 1 94 ? 22.498 -14.870 -21.200 1.00 69.69 94 THR A N 1
ATOM 777 C CA . THR A 1 94 ? 22.914 -16.271 -20.989 1.00 69.69 94 THR A CA 1
ATOM 778 C C . THR A 1 94 ? 22.294 -17.238 -21.995 1.00 69.69 94 THR A C 1
ATOM 780 O O . THR A 1 94 ? 22.891 -18.270 -22.307 1.00 69.69 94 THR A O 1
ATOM 783 N N . LEU A 1 95 ? 21.128 -16.907 -22.551 1.00 64.06 95 LEU A N 1
ATOM 784 C CA . LEU A 1 95 ? 20.547 -17.612 -23.685 1.00 64.06 95 LEU A CA 1
ATOM 785 C C . LEU A 1 95 ? 21.322 -17.235 -24.956 1.00 64.06 95 LEU A C 1
ATOM 787 O O . LEU A 1 95 ? 21.019 -16.256 -25.630 1.00 64.06 95 LEU A O 1
ATOM 791 N N . ASN A 1 96 ? 22.323 -18.046 -25.302 1.00 56.50 96 ASN A N 1
ATOM 792 C CA . ASN A 1 96 ? 23.062 -17.971 -26.565 1.00 56.50 96 ASN A CA 1
ATOM 793 C C . ASN A 1 96 ? 22.159 -18.406 -27.744 1.00 56.50 96 ASN A C 1
ATOM 795 O O . ASN A 1 96 ? 22.381 -19.442 -28.371 1.00 56.50 96 ASN A O 1
ATOM 799 N N . VAL A 1 97 ? 21.066 -17.677 -27.991 1.00 60.03 97 VAL A N 1
ATOM 800 C CA . VAL A 1 97 ? 20.117 -17.980 -29.067 1.00 60.03 97 VAL A CA 1
ATOM 801 C C . VAL A 1 97 ? 20.745 -17.525 -30.376 1.00 60.03 97 VAL A C 1
ATOM 803 O O . VAL A 1 97 ? 20.737 -16.342 -30.714 1.00 60.03 97 VAL A O 1
ATOM 806 N N . ALA A 1 98 ? 21.310 -18.475 -31.117 1.00 59.81 98 ALA A N 1
ATOM 807 C CA . ALA A 1 98 ? 21.738 -18.229 -32.484 1.00 59.81 98 ALA A CA 1
ATOM 808 C C . ALA A 1 98 ? 20.532 -17.728 -33.307 1.00 59.81 98 ALA A C 1
ATOM 810 O O . ALA A 1 98 ? 19.453 -18.321 -33.227 1.00 59.81 98 ALA A O 1
ATOM 811 N N . PRO A 1 99 ? 20.673 -16.653 -34.103 1.00 61.62 99 PRO A N 1
ATOM 812 C CA . PRO A 1 99 ? 19.577 -16.140 -34.911 1.00 61.62 99 PRO A CA 1
ATOM 813 C C . PRO A 1 99 ? 19.262 -17.145 -36.024 1.00 61.62 99 PRO A C 1
ATOM 815 O O . PRO A 1 99 ? 19.926 -17.183 -37.058 1.00 61.62 99 PRO A O 1
ATOM 818 N N . HIS A 1 100 ? 18.257 -17.992 -35.822 1.00 57.69 100 HIS A N 1
ATOM 819 C CA . HIS A 1 100 ? 17.728 -18.845 -36.879 1.00 57.69 100 HIS A CA 1
ATOM 820 C C . HIS A 1 100 ? 16.759 -18.024 -37.727 1.00 57.69 100 HIS A C 1
ATOM 822 O O . HIS A 1 100 ? 15.666 -17.668 -37.292 1.00 57.69 100 HIS A O 1
ATOM 828 N N . TRP A 1 101 ? 17.184 -17.689 -38.944 1.00 62.38 101 TRP A N 1
ATOM 829 C CA . TRP A 1 101 ? 16.322 -17.055 -39.932 1.00 62.38 101 TRP A CA 1
ATOM 83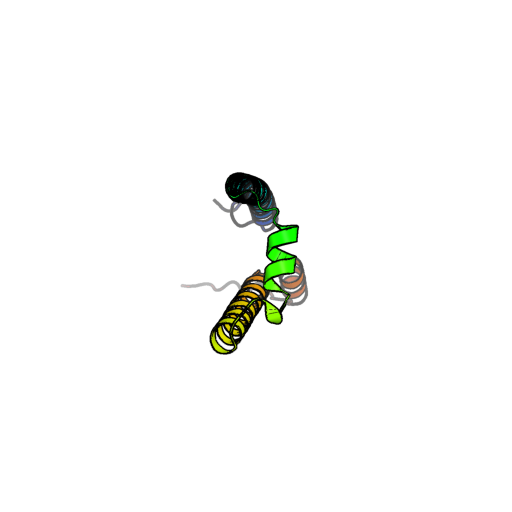0 C C . TRP A 1 101 ? 15.347 -18.114 -40.444 1.00 62.38 101 TRP A C 1
ATOM 832 O O . TRP A 1 101 ? 15.732 -19.011 -41.193 1.00 62.38 101 TRP A O 1
ATOM 842 N N . ILE A 1 102 ? 14.087 -18.035 -40.024 1.00 58.91 102 ILE A N 1
ATOM 843 C CA . ILE A 1 102 ? 13.029 -18.871 -40.590 1.00 58.91 102 ILE A CA 1
ATOM 844 C C . ILE A 1 102 ? 12.632 -18.239 -41.926 1.00 58.91 102 ILE A C 1
ATOM 846 O O . ILE A 1 102 ? 11.917 -17.240 -41.971 1.00 58.91 102 ILE A O 1
ATOM 850 N N . PHE A 1 103 ? 13.136 -18.809 -43.019 1.00 53.16 103 PHE A N 1
ATOM 851 C CA . PHE A 1 103 ? 12.674 -18.504 -44.370 1.00 53.16 103 PHE A CA 1
ATOM 852 C C . PHE A 1 103 ? 11.315 -19.186 -44.571 1.00 53.16 103 PHE A C 1
ATOM 854 O O . PHE A 1 103 ? 11.244 -20.409 -44.685 1.00 53.16 103 PHE A O 1
ATOM 861 N N . VAL A 1 104 ? 10.233 -18.411 -44.584 1.00 54.88 104 VAL A N 1
ATOM 862 C CA . VAL A 1 104 ? 8.910 -18.908 -44.985 1.00 54.88 104 VAL A CA 1
ATOM 863 C C . VAL A 1 104 ? 8.786 -18.694 -46.495 1.00 54.88 104 VAL A C 1
ATOM 865 O O . VAL A 1 104 ? 9.025 -17.585 -46.970 1.00 54.88 104 VAL A O 1
ATOM 868 N N . ARG A 1 105 ? 8.519 -19.777 -47.236 1.00 47.22 105 ARG A N 1
ATOM 869 C CA . ARG A 1 105 ? 8.291 -19.766 -48.692 1.00 47.22 105 ARG A CA 1
ATOM 870 C C . ARG A 1 105 ? 6.974 -19.099 -49.058 1.00 47.22 105 ARG A C 1
ATOM 872 O O . ARG A 1 105 ? 6.004 -19.289 -48.292 1.00 47.22 105 ARG A O 1
#

Secondary structure (DSSP, 8-state):
--STT-HHHHHHHHHHHHHHHHHHHHHHHHHHHHHHHHTT--HHHHHHHHH-GGGS-HHHHHHHHHHHHHHHHHHHHHHHHS--HHHHHHHHHH-----------

Sequence (105 aa):
MFFESSPEFKIRQNEKKLRELRVRVDSLNKEVDGFLTSLGVSSEQLTAYVENRENFDDETWEKLQDERQKLDAKLTFELESVSDPTKTKKAYETLNVAPHWIFVR

Solvent-accessible surface area (backbone atoms only — not comparable to full-atom values): 6324 Å² total; per-residue (Å²): 142,76,66,84,76,37,69,70,51,50,50,53,52,50,53,52,50,51,51,53,49,51,55,49,50,55,50,50,52,51,53,51,52,52,52,34,52,74,71,74,41,53,73,68,57,52,50,58,50,72,70,39,66,90,78,45,57,73,71,58,45,52,51,51,53,52,52,50,52,52,51,53,52,50,51,49,51,54,58,69,67,54,79,56,66,67,62,52,49,53,50,55,72,68,50,83,71,74,88,75,82,80,82,79,1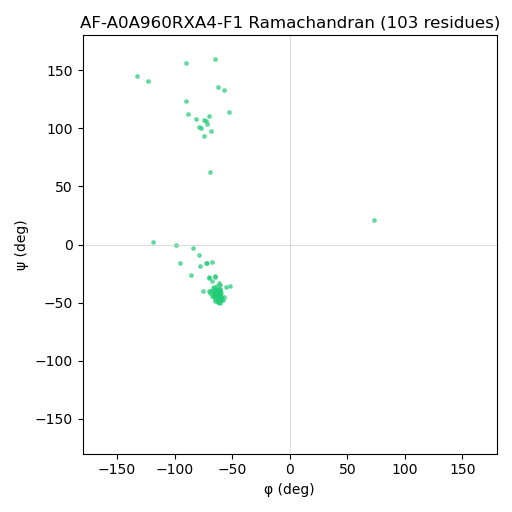31

Foldseek 3Di:
DPPCPDPVNVVVVVVVVVVVVVVVVVVVVVVVQVVCVVVVHGPVRVVVLLPDPVNDDPVVNVVSVVVVVVVVVVVVVVVVPPDDVVVVVVVVVPPPDDDDPPDDD

pLDDT: mean 79.23, std 12.76, range [44.25, 92.69]

Radius of gyration: 23.28 Å; Cα contacts (8 Å, |Δi|>4): 16; chains: 1; bounding box: 38×35×72 Å